Protein AF-A0A931F599-F1 (afdb_monomer)

Sequence (50 aa):
MARLHDVVVDCRHPASLARFWAAALDGYAVAPYDDWVVLTDPEGNEFCVA

Radius of gyration: 10.62 Å; Cα contacts (8 Å, |Δi|>4): 80; chains: 1; bounding box: 23×18×31 Å

Structure (mmCIF, N/CA/C/O backbone):
data_AF-A0A931F599-F1
#
_entry.id   AF-A0A931F599-F1
#
loop_
_atom_site.group_PDB
_atom_site.id
_atom_site.type_symbol
_atom_site.label_atom_id
_atom_site.label_alt_id
_atom_site.label_comp_id
_atom_site.label_asym_id
_atom_site.label_entity_id
_atom_site.label_seq_id
_atom_site.pdbx_PDB_ins_code
_atom_site.Cartn_x
_atom_site.Cartn_y
_atom_site.Cartn_z
_atom_site.occupancy
_atom_site.B_iso_or_equiv
_atom_site.auth_seq_id
_atom_site.auth_comp_id
_atom_site.auth_asym_id
_atom_site.auth_atom_id
_atom_site.pdbx_PDB_model_num
ATOM 1 N N . MET A 1 1 ? -4.950 10.310 22.734 1.00 69.25 1 MET A N 1
ATOM 2 C CA . MET A 1 1 ? -4.980 8.923 22.222 1.00 69.25 1 MET A CA 1
ATOM 3 C C . MET A 1 1 ? -4.135 8.907 20.958 1.00 69.25 1 MET A C 1
ATOM 5 O O . MET A 1 1 ? -4.280 9.839 20.180 1.00 69.25 1 MET A O 1
ATOM 9 N N . ALA A 1 2 ? -3.207 7.965 20.799 1.00 82.31 2 ALA A N 1
ATOM 10 C CA . ALA A 1 2 ? -2.357 7.900 19.606 1.00 82.31 2 ALA A CA 1
ATOM 11 C C . ALA A 1 2 ? -3.065 7.109 18.493 1.00 82.31 2 ALA A C 1
ATOM 13 O O . ALA A 1 2 ? -3.735 6.121 18.792 1.00 82.31 2 ALA A O 1
ATOM 14 N N . ARG A 1 3 ? -2.921 7.546 17.236 1.00 87.94 3 ARG A N 1
ATOM 15 C CA . ARG A 1 3 ? -3.405 6.857 16.030 1.00 87.94 3 ARG A CA 1
ATOM 16 C C . ARG A 1 3 ? -2.211 6.603 15.114 1.00 87.94 3 ARG A C 1
ATOM 18 O O . ARG A 1 3 ? -1.358 7.477 14.979 1.00 87.94 3 ARG A O 1
ATOM 25 N N . LEU A 1 4 ? -2.162 5.418 14.516 1.00 88.44 4 LEU A N 1
ATOM 26 C CA . LEU A 1 4 ? -1.197 5.088 13.473 1.00 88.44 4 LEU A CA 1
ATOM 27 C C . LEU A 1 4 ? -1.678 5.697 12.153 1.00 88.44 4 LEU A C 1
ATOM 29 O O . LEU A 1 4 ? -2.834 5.490 11.788 1.00 88.44 4 LEU A O 1
ATOM 33 N N . HIS A 1 5 ? -0.818 6.471 11.499 1.00 90.75 5 HIS A N 1
ATOM 34 C CA . HIS A 1 5 ? -1.161 7.180 10.264 1.00 90.75 5 HIS A CA 1
ATOM 35 C C . HIS A 1 5 ? -0.473 6.594 9.029 1.00 90.75 5 HIS A C 1
ATOM 37 O O . HIS A 1 5 ? -1.074 6.578 7.962 1.00 90.75 5 HIS A O 1
ATOM 43 N N . ASP A 1 6 ? 0.750 6.086 9.194 1.00 91.44 6 ASP A N 1
ATOM 44 C CA . ASP A 1 6 ? 1.535 5.487 8.118 1.00 91.44 6 ASP A CA 1
ATOM 4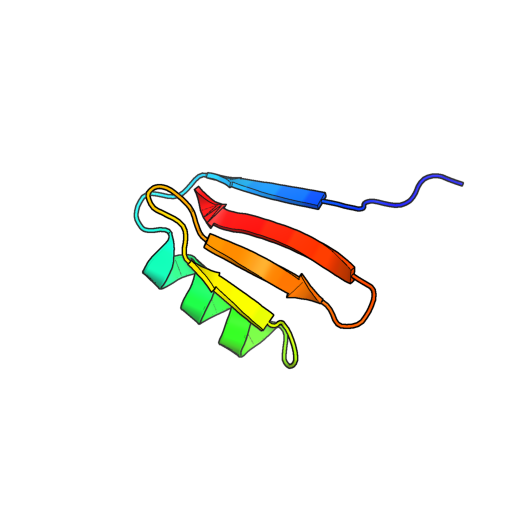5 C C . ASP A 1 6 ? 2.282 4.243 8.623 1.00 91.44 6 ASP A C 1
ATOM 47 O O . ASP A 1 6 ? 2.659 4.155 9.801 1.00 91.44 6 ASP A O 1
ATOM 51 N N . VAL A 1 7 ? 2.462 3.276 7.727 1.00 92.44 7 VAL A N 1
ATOM 52 C CA . VAL A 1 7 ? 3.215 2.039 7.929 1.00 92.44 7 VAL A CA 1
ATOM 53 C C . VAL A 1 7 ? 4.059 1.772 6.692 1.00 92.44 7 VAL A C 1
ATOM 55 O O . VAL A 1 7 ? 3.525 1.655 5.595 1.00 92.44 7 VAL A O 1
ATOM 58 N N . VAL A 1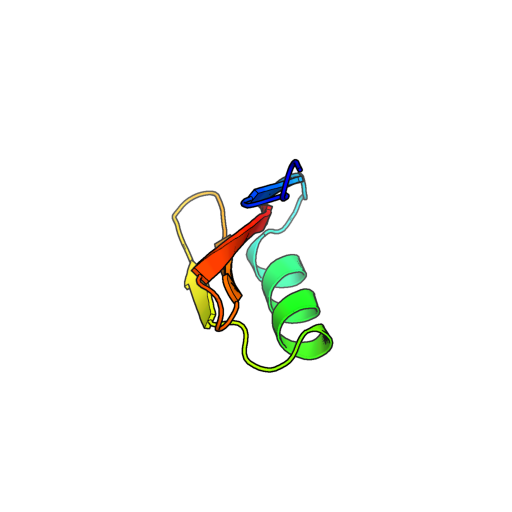 8 ? 5.363 1.566 6.888 1.00 94.19 8 VAL A N 1
ATOM 59 C CA . VAL A 1 8 ? 6.285 1.158 5.821 1.00 94.19 8 VAL A CA 1
ATOM 60 C C . VAL A 1 8 ? 6.689 -0.298 6.018 1.00 94.19 8 VAL A C 1
ATOM 62 O O . VAL A 1 8 ? 7.104 -0.693 7.111 1.00 94.19 8 VAL A O 1
ATOM 65 N N . VAL A 1 9 ? 6.568 -1.100 4.963 1.00 94.12 9 VAL A N 1
ATOM 66 C CA . VAL A 1 9 ? 6.965 -2.509 4.947 1.00 94.12 9 VAL A CA 1
ATOM 67 C C . VAL A 1 9 ? 8.031 -2.733 3.882 1.00 94.12 9 VAL A C 1
ATOM 69 O O . VAL A 1 9 ? 7.743 -2.659 2.690 1.00 94.12 9 VAL A O 1
ATOM 72 N N . ASP A 1 10 ? 9.239 -3.080 4.321 1.00 95.69 10 ASP A N 1
ATOM 73 C CA . ASP A 1 10 ? 10.330 -3.459 3.421 1.00 95.69 10 ASP A CA 1
ATOM 74 C C . ASP A 1 10 ? 10.064 -4.821 2.766 1.00 95.69 10 ASP A C 1
ATOM 76 O O . ASP A 1 10 ? 9.674 -5.805 3.410 1.00 95.69 10 ASP A O 1
ATOM 80 N N . CYS A 1 11 ? 10.319 -4.908 1.467 1.00 94.50 11 CYS A N 1
ATOM 81 C CA . CYS A 1 11 ? 10.109 -6.090 0.660 1.00 94.50 11 CYS A CA 1
ATOM 82 C C . CYS A 1 11 ? 11.063 -6.133 -0.543 1.00 94.50 11 CYS A C 1
ATOM 84 O O . CYS A 1 11 ? 11.738 -5.182 -0.904 1.00 94.50 11 CYS A O 1
ATOM 86 N N . ARG A 1 12 ? 11.154 -7.295 -1.195 1.00 92.62 12 ARG A N 1
ATOM 87 C CA . ARG A 1 12 ? 12.009 -7.450 -2.388 1.00 92.62 12 ARG A CA 1
ATOM 88 C C . ARG A 1 12 ? 11.338 -6.955 -3.675 1.00 92.62 12 ARG A C 1
ATOM 90 O O . ARG A 1 12 ? 12.020 -6.678 -4.657 1.00 92.62 12 ARG A O 1
ATOM 97 N N . HIS A 1 13 ? 10.006 -6.948 -3.705 1.00 92.81 13 HIS A N 1
ATOM 98 C CA . HIS A 1 13 ? 9.216 -6.681 -4.907 1.00 92.81 13 HIS A CA 1
ATOM 99 C C . HIS A 1 13 ? 7.975 -5.837 -4.564 1.00 92.81 13 HIS A C 1
ATOM 101 O O . HIS A 1 13 ? 6.883 -6.404 -4.421 1.00 92.81 13 HIS A O 1
ATOM 107 N N . PRO A 1 14 ? 8.119 -4.499 -4.487 1.00 93.88 14 PRO A N 1
ATOM 108 C CA . PRO A 1 14 ? 7.053 -3.573 -4.088 1.00 93.88 14 PRO A CA 1
ATOM 109 C C . PRO A 1 14 ? 5.758 -3.747 -4.879 1.00 93.88 14 PRO A C 1
ATOM 111 O O . PRO A 1 14 ? 4.680 -3.896 -4.309 1.00 93.88 14 PRO A O 1
ATOM 114 N N . ALA A 1 15 ? 5.857 -3.856 -6.207 1.00 91.12 15 ALA A N 1
ATOM 115 C CA . ALA A 1 15 ? 4.690 -4.016 -7.073 1.00 91.12 15 ALA A CA 1
ATOM 116 C C . ALA A 1 15 ? 3.884 -5.296 -6.782 1.00 91.12 15 ALA A C 1
ATOM 118 O O . ALA A 1 15 ? 2.655 -5.293 -6.866 1.00 91.12 15 ALA A O 1
ATOM 119 N N . SER A 1 16 ? 4.557 -6.400 -6.449 1.00 93.25 16 SER A N 1
ATOM 120 C CA . SER A 1 16 ? 3.887 -7.667 -6.136 1.0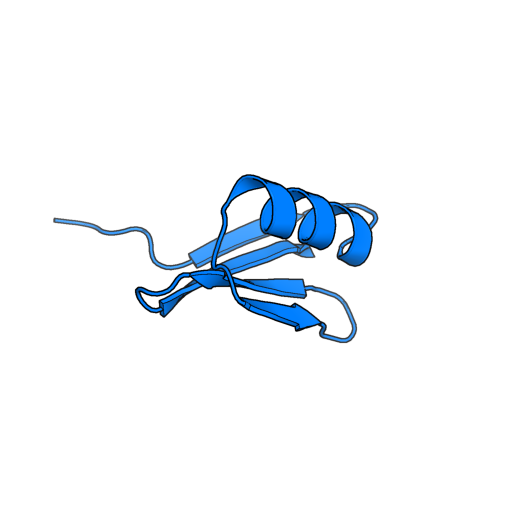0 93.25 16 SER A CA 1
ATOM 121 C C . SER A 1 16 ? 3.203 -7.608 -4.773 1.00 93.25 16 SER A C 1
ATOM 123 O O . SER A 1 16 ? 2.058 -8.043 -4.651 1.00 93.25 16 SER A O 1
ATOM 125 N N . LEU A 1 17 ? 3.878 -7.040 -3.767 1.00 94.56 17 LEU A N 1
ATOM 126 C CA . LEU A 1 17 ? 3.319 -6.904 -2.424 1.00 94.56 17 LEU A CA 1
ATOM 127 C C . LEU A 1 17 ? 2.145 -5.915 -2.402 1.00 94.56 17 LEU A C 1
ATOM 129 O O . LEU A 1 17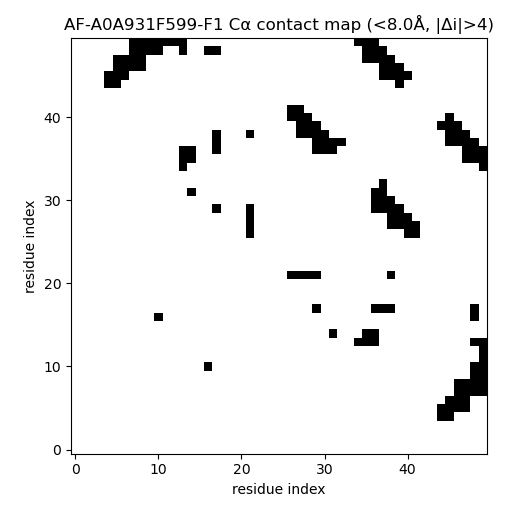 ? 1.114 -6.203 -1.801 1.00 94.56 17 LEU A O 1
ATOM 133 N N . ALA A 1 18 ? 2.247 -4.804 -3.132 1.00 93.62 18 ALA A N 1
ATOM 134 C CA . ALA A 1 18 ? 1.161 -3.842 -3.267 1.00 93.62 18 ALA A CA 1
ATOM 135 C C . ALA A 1 18 ? -0.088 -4.457 -3.906 1.00 93.62 18 ALA A C 1
ATOM 137 O O . ALA A 1 18 ? -1.193 -4.249 -3.418 1.00 93.62 18 ALA A O 1
ATOM 138 N N . ARG A 1 19 ? 0.062 -5.266 -4.965 1.00 90.88 19 ARG A N 1
ATOM 139 C CA . ARG A 1 19 ? -1.079 -5.964 -5.584 1.00 90.88 19 ARG A CA 1
ATOM 140 C C . ARG A 1 19 ? -1.759 -6.934 -4.626 1.00 90.88 19 ARG A C 1
ATOM 142 O O . ARG A 1 19 ? -2.981 -7.036 -4.648 1.00 90.88 19 ARG A O 1
ATOM 149 N N . PHE A 1 20 ? -0.980 -7.636 -3.803 1.00 93.38 20 PHE A N 1
ATOM 150 C CA . PHE A 1 20 ? -1.527 -8.510 -2.769 1.00 93.38 20 PHE A CA 1
ATOM 151 C C . PHE A 1 20 ? -2.385 -7.715 -1.777 1.00 93.38 20 PHE A C 1
ATOM 153 O O . PHE A 1 20 ? -3.540 -8.067 -1.554 1.00 93.38 20 PHE A O 1
ATOM 160 N N . TRP A 1 21 ? -1.858 -6.613 -1.240 1.00 92.88 21 TRP A N 1
ATOM 161 C CA . TRP A 1 21 ? -2.588 -5.802 -0.265 1.00 92.88 21 TRP A CA 1
ATOM 162 C C . TRP A 1 21 ? -3.794 -5.082 -0.862 1.00 92.88 21 TRP A C 1
ATOM 164 O O . TRP A 1 21 ? -4.845 -5.056 -0.233 1.00 92.88 21 TRP A O 1
ATOM 174 N N . ALA A 1 22 ? -3.692 -4.589 -2.095 1.00 90.94 22 ALA A N 1
ATOM 175 C CA . ALA A 1 22 ? -4.817 -3.983 -2.799 1.00 90.94 22 ALA A CA 1
ATOM 176 C C . ALA A 1 22 ? -5.989 -4.961 -2.978 1.00 90.94 22 ALA A C 1
ATOM 178 O O . ALA A 1 22 ? -7.142 -4.558 -2.881 1.00 90.94 22 ALA A O 1
ATOM 179 N N . ALA A 1 23 ? -5.694 -6.247 -3.205 1.00 90.62 23 ALA A N 1
ATOM 180 C CA . ALA A 1 23 ? -6.706 -7.296 -3.296 1.00 90.62 23 ALA A CA 1
ATOM 181 C C . ALA A 1 23 ? -7.246 -7.747 -1.926 1.00 90.62 23 ALA A C 1
ATOM 183 O O . ALA A 1 23 ? -8.343 -8.288 -1.859 1.00 90.62 23 ALA A O 1
ATOM 184 N N . ALA A 1 24 ? -6.475 -7.576 -0.849 1.00 92.44 24 ALA A N 1
ATOM 185 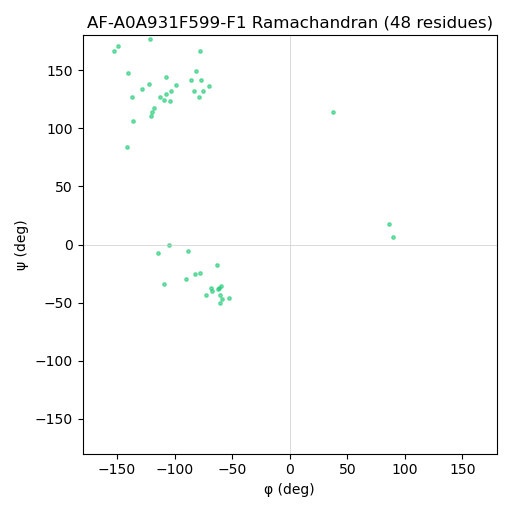C CA . ALA A 1 24 ? -6.850 -8.016 0.495 1.00 92.44 24 ALA A CA 1
ATOM 186 C C . ALA A 1 24 ? -7.609 -6.953 1.306 1.00 92.44 24 ALA A C 1
ATOM 188 O O . ALA A 1 24 ? -8.385 -7.313 2.188 1.00 92.44 24 ALA A O 1
ATOM 189 N N . LEU A 1 25 ? -7.346 -5.665 1.058 1.00 87.88 25 LEU A N 1
ATOM 190 C CA . LEU A 1 25 ? -7.810 -4.555 1.897 1.00 87.88 25 LEU A CA 1
ATOM 191 C C . LEU A 1 25 ? -8.967 -3.743 1.305 1.00 87.88 25 LEU A C 1
ATOM 193 O O . LEU A 1 25 ? -9.395 -2.816 1.975 1.00 87.88 25 LEU A O 1
ATOM 197 N N . ASP A 1 26 ? -9.450 -4.080 0.102 1.00 85.31 26 ASP A N 1
ATOM 198 C CA . ASP A 1 26 ? -10.607 -3.498 -0.606 1.00 85.31 26 ASP A CA 1
ATOM 199 C C . ASP A 1 26 ? -10.811 -1.972 -0.460 1.00 85.31 26 ASP A C 1
ATOM 201 O O . ASP A 1 26 ? -11.193 -1.440 0.578 1.00 85.31 26 ASP A O 1
ATOM 205 N N . GLY A 1 27 ? -10.666 -1.235 -1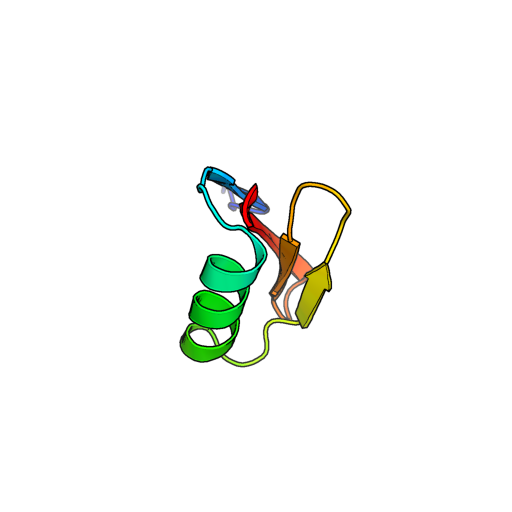.564 1.00 83.62 27 GLY A N 1
ATOM 206 C CA . GLY A 1 27 ? -10.903 0.217 -1.581 1.00 83.62 27 GLY A CA 1
ATOM 207 C C . GLY A 1 27 ? -9.675 1.069 -1.254 1.00 83.62 27 GLY A C 1
ATOM 208 O O . GLY A 1 27 ? -9.787 2.291 -1.197 1.00 83.62 27 GLY A O 1
ATOM 209 N N . TYR A 1 28 ? -8.502 0.446 -1.115 1.00 92.06 28 TYR A N 1
ATOM 210 C CA . TYR A 1 28 ? -7.226 1.157 -1.097 1.00 92.06 28 TYR A CA 1
ATOM 211 C C . TYR A 1 28 ? -6.830 1.594 -2.513 1.00 92.06 28 TYR A C 1
ATOM 213 O O . TYR A 1 28 ? -6.840 0.796 -3.456 1.00 92.06 28 TYR A O 1
ATOM 221 N N . ALA A 1 29 ? -6.437 2.857 -2.660 1.00 91.00 29 ALA A N 1
ATOM 222 C CA . ALA A 1 29 ? -5.862 3.381 -3.892 1.00 91.00 29 ALA A CA 1
ATOM 223 C C . ALA A 1 29 ? -4.364 3.056 -3.952 1.00 91.00 29 ALA A C 1
ATOM 225 O O . ALA A 1 29 ? -3.647 3.298 -2.988 1.00 91.00 29 ALA A O 1
ATOM 226 N N . VAL A 1 30 ? -3.887 2.525 -5.081 1.00 92.25 30 VAL A N 1
ATOM 227 C CA . VAL A 1 30 ? -2.475 2.152 -5.269 1.00 92.25 30 VAL A CA 1
ATOM 228 C C . VAL A 1 30 ? -1.769 3.185 -6.142 1.00 92.25 30 VAL A C 1
ATOM 230 O O . VAL A 1 30 ? -2.165 3.394 -7.290 1.00 92.25 30 VAL A O 1
ATOM 233 N N . ALA A 1 31 ? -0.692 3.774 -5.627 1.00 91.12 31 ALA A N 1
ATOM 234 C CA . ALA A 1 31 ? 0.157 4.730 -6.327 1.00 91.12 31 ALA A CA 1
ATOM 235 C C . ALA A 1 31 ? 1.606 4.205 -6.409 1.00 91.12 31 ALA A C 1
ATOM 237 O O . ALA A 1 31 ? 2.281 4.099 -5.382 1.00 91.12 31 ALA A O 1
ATOM 238 N N . PRO A 1 32 ? 2.099 3.836 -7.606 1.00 88.50 32 PRO A N 1
ATOM 239 C CA . PRO A 1 32 ? 3.489 3.431 -7.783 1.00 88.50 32 PRO A CA 1
ATOM 240 C C . PRO A 1 32 ? 4.436 4.642 -7.802 1.00 88.50 32 PRO A C 1
ATOM 242 O O . PRO A 1 32 ? 4.128 5.662 -8.419 1.00 88.50 32 PRO A O 1
ATOM 245 N N . TYR A 1 33 ? 5.604 4.479 -7.185 1.00 86.25 33 TYR A N 1
ATOM 246 C CA . TYR A 1 33 ? 6.771 5.360 -7.273 1.00 86.25 33 TYR A CA 1
ATOM 247 C C . TYR A 1 33 ? 7.975 4.564 -7.799 1.00 86.25 33 TYR A C 1
ATOM 249 O O . TYR A 1 33 ? 7.864 3.360 -8.037 1.00 86.25 33 TYR A O 1
ATOM 257 N N . ASP A 1 34 ? 9.112 5.234 -8.001 1.00 83.56 34 ASP A N 1
ATOM 258 C CA . ASP A 1 34 ? 10.303 4.613 -8.596 1.00 83.56 34 ASP A CA 1
ATOM 259 C C . ASP A 1 34 ? 10.802 3.407 -7.776 1.00 83.56 34 ASP A C 1
ATOM 261 O O . ASP A 1 34 ? 11.007 2.333 -8.340 1.00 83.56 34 ASP A O 1
ATOM 265 N N . ASP A 1 35 ? 10.903 3.554 -6.449 1.00 87.62 35 ASP A N 1
ATOM 266 C CA . ASP A 1 35 ? 11.475 2.530 -5.558 1.00 87.62 35 ASP A CA 1
ATOM 267 C C . ASP A 1 35 ? 10.466 1.909 -4.571 1.00 87.62 35 ASP A C 1
ATOM 269 O O . ASP A 1 35 ? 10.788 0.940 -3.893 1.00 87.62 35 ASP A O 1
ATOM 273 N N . TRP A 1 36 ? 9.236 2.423 -4.482 1.00 91.88 36 TRP A N 1
ATOM 274 C CA . TRP A 1 36 ? 8.210 1.930 -3.553 1.00 91.88 36 TRP A CA 1
ATOM 275 C C . TRP A 1 36 ? 6.796 2.103 -4.111 1.00 91.88 36 TRP A C 1
ATOM 277 O O . TRP A 1 36 ? 6.573 2.749 -5.134 1.00 91.88 36 TRP A O 1
ATOM 287 N N . VAL A 1 37 ?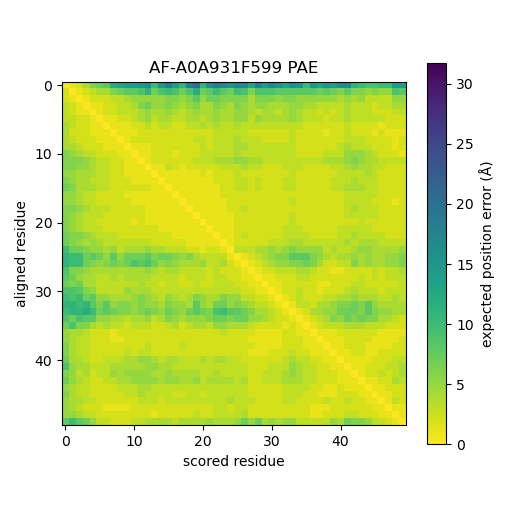 5.802 1.528 -3.440 1.00 94.88 37 VAL A N 1
ATOM 288 C CA . VAL A 1 37 ? 4.383 1.688 -3.778 1.00 94.88 37 VAL A CA 1
ATOM 289 C C . VAL A 1 37 ? 3.610 2.112 -2.539 1.00 94.88 37 VAL A C 1
ATOM 291 O O . VAL A 1 37 ? 3.780 1.525 -1.475 1.00 94.88 37 VAL A O 1
ATOM 294 N N . VAL A 1 38 ? 2.743 3.110 -2.683 1.00 95.00 38 VAL A N 1
ATOM 295 C CA . VAL A 1 38 ? 1.876 3.599 -1.606 1.00 95.00 38 VAL A CA 1
ATOM 296 C C . VAL A 1 38 ? 0.464 3.069 -1.825 1.00 95.00 38 VAL A C 1
ATOM 298 O O . VAL A 1 38 ? -0.067 3.136 -2.936 1.00 95.00 38 VAL A O 1
ATOM 301 N N . LEU A 1 39 ? -0.138 2.527 -0.771 1.00 94.31 39 LEU A N 1
ATOM 302 C CA . LEU A 1 39 ? -1.553 2.208 -0.697 1.00 94.31 39 LEU A CA 1
ATOM 303 C C . LEU A 1 39 ? -2.228 3.190 0.263 1.00 94.31 39 LEU A C 1
ATOM 305 O O . LEU A 1 39 ? -1.822 3.296 1.416 1.00 94.31 39 LEU A O 1
ATOM 309 N N . THR A 1 40 ? -3.263 3.883 -0.202 1.00 95.12 40 THR A N 1
ATOM 310 C CA . THR A 1 40 ? -3.998 4.870 0.600 1.00 95.12 40 THR A CA 1
ATOM 311 C C . THR A 1 40 ? -5.405 4.373 0.877 1.00 95.12 40 THR A C 1
ATOM 313 O O . THR A 1 40 ? -6.130 4.025 -0.059 1.00 95.12 40 THR A O 1
ATOM 316 N N . ASP A 1 41 ? -5.795 4.348 2.147 1.00 91.75 41 ASP A N 1
ATOM 317 C CA . ASP A 1 41 ? -7.149 3.971 2.548 1.00 91.75 41 ASP A CA 1
ATOM 318 C C . ASP A 1 41 ? -8.161 5.121 2.333 1.00 91.75 41 ASP A C 1
ATOM 320 O O . ASP A 1 41 ? -7.771 6.274 2.121 1.00 91.75 41 ASP A O 1
ATOM 324 N N . PRO A 1 42 ? -9.478 4.853 2.398 1.00 90.31 42 PRO A N 1
ATOM 325 C CA . PRO A 1 42 ? -10.497 5.896 2.253 1.00 90.31 42 PRO A CA 1
ATOM 326 C C . PRO A 1 42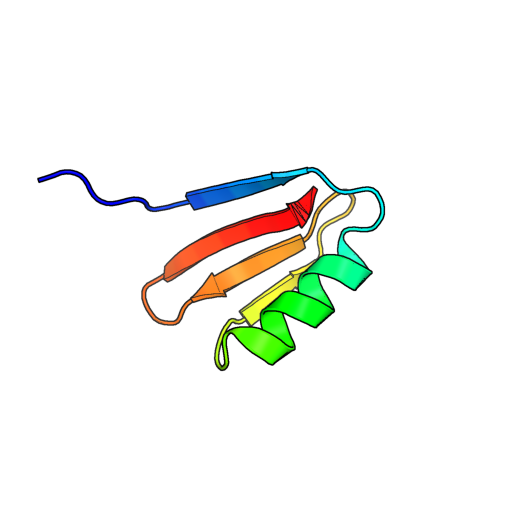 ? -10.473 6.986 3.339 1.00 90.31 42 PRO A C 1
ATOM 328 O O . PRO A 1 42 ? -11.071 8.046 3.155 1.00 90.31 42 PRO A O 1
ATOM 331 N N . GLU A 1 43 ? -9.828 6.733 4.477 1.00 90.88 43 GLU A N 1
ATOM 332 C CA . GLU A 1 43 ? -9.660 7.689 5.574 1.00 90.88 43 GLU A CA 1
ATOM 333 C C . GLU A 1 43 ? -8.399 8.560 5.410 1.00 90.88 43 GLU A C 1
ATOM 335 O O . GLU A 1 43 ? -8.204 9.499 6.186 1.00 90.88 43 GLU A O 1
ATOM 340 N N . GLY A 1 44 ? -7.569 8.279 4.401 1.00 90.31 44 GLY A N 1
ATOM 341 C CA . GLY A 1 44 ? -6.328 8.981 4.100 1.00 90.31 44 GLY A CA 1
ATOM 342 C C . GLY A 1 44 ? -5.099 8.470 4.85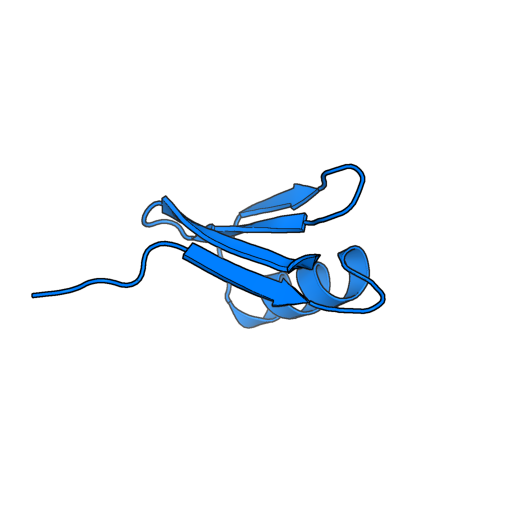7 1.00 90.31 44 GLY A C 1
ATOM 343 O O . GLY A 1 44 ? -4.122 9.209 4.938 1.00 90.31 44 GLY A O 1
ATOM 344 N N . ASN A 1 45 ? -5.125 7.263 5.432 1.00 91.94 45 ASN A N 1
ATOM 345 C CA . ASN A 1 45 ? -3.919 6.641 5.993 1.00 91.94 45 ASN A CA 1
ATOM 346 C C . ASN A 1 45 ? -3.093 5.976 4.893 1.00 91.94 45 ASN A C 1
ATOM 348 O O . ASN A 1 45 ? -3.635 5.469 3.905 1.00 91.94 45 ASN A O 1
ATOM 352 N N . GLU A 1 46 ? -1.782 5.950 5.101 1.00 92.62 46 GLU A N 1
ATOM 353 C CA . GLU A 1 46 ? -0.818 5.455 4.126 1.00 92.62 46 GLU A CA 1
ATOM 354 C C . GLU A 1 46 ? -0.237 4.104 4.553 1.00 92.62 46 GLU A C 1
ATOM 356 O O . GLU A 1 46 ? -0.060 3.788 5.732 1.00 92.62 46 GLU A O 1
ATOM 361 N N . PHE A 1 47 ? 0.008 3.261 3.559 1.00 92.06 47 PHE A N 1
ATOM 362 C CA . PHE A 1 47 ? 0.698 1.996 3.708 1.00 92.06 47 PHE A CA 1
ATOM 363 C C . PHE A 1 47 ? 1.697 1.870 2.564 1.00 92.06 47 PHE A C 1
ATOM 365 O O . PHE A 1 47 ? 1.324 1.647 1.412 1.00 92.06 47 PHE A O 1
ATOM 372 N N . CYS A 1 48 ? 2.973 2.038 2.874 1.00 93.38 48 CYS A N 1
ATOM 373 C CA . CYS A 1 48 ? 4.050 2.040 1.899 1.00 93.38 48 CYS A CA 1
ATOM 374 C C . CYS A 1 48 ? 4.737 0.673 1.855 1.00 93.38 48 CYS A C 1
ATOM 376 O O . CYS A 1 48 ? 5.039 0.077 2.889 1.00 93.38 48 CYS A O 1
ATOM 378 N N . VAL A 1 49 ? 5.034 0.183 0.655 1.00 93.50 49 VAL A N 1
ATOM 379 C CA . VAL A 1 49 ? 5.886 -0.993 0.444 1.00 93.50 49 VAL A CA 1
ATOM 380 C C . VAL A 1 49 ? 7.115 -0.582 -0.351 1.00 93.50 49 VAL A C 1
ATOM 382 O O . VAL A 1 49 ? 6.973 -0.121 -1.481 1.00 93.50 49 VAL A O 1
ATOM 385 N N . ALA A 1 50 ? 8.296 -0.722 0.246 1.00 90.06 50 ALA A N 1
ATOM 386 C CA . ALA A 1 50 ? 9.592 -0.354 -0.337 1.00 90.06 50 ALA A CA 1
ATOM 387 C C . ALA A 1 50 ? 10.468 -1.591 -0.557 1.00 90.06 50 ALA A C 1
ATOM 389 O O . ALA A 1 50 ? 10.165 -2.628 0.075 1.00 90.06 50 ALA A O 1
#

InterPro domains:
  IPR029068 Glyoxalase/Bleomycin resistance protein/Dihydroxybiphenyl dioxygenase [G3DSA:3.10.180.10] (27-50)
  IPR041581 Glyoxalase-like domain, group 6 [PF18029] (6-34)

pLDDT: mean 90.82, std 4.34, range [69.25, 95.69]

Solvent-accessible surface area (backbone atoms only — not comparable to full-atom values): 2986 Å² total; per-residue (Å²): 137,91,77,90,54,68,49,80,43,85,55,97,49,25,74,62,54,49,53,52,47,44,72,72,62,66,74,41,48,80,46,82,54,96,76,31,27,39,34,32,42,89,87,69,38,44,39,34,25,49

Foldseek 3Di:
DDDQQEEEAEDDDQVVVQVVCCVVVDQWDWDDDDPWIWTAHPVGGIYIYD

Organism: NCBI:txid1187855

Secondary structure (DSSP, 8-state):
-----EEEE--S-HHHHHHHHHHHHSS-EEEE-SS-EEEE-TTS-EEEE-

Nearest PDB structures (foldseek):
  6a4x-assembly1_A-2  TM=7.569E-01  e=1.430E-02  Streptomyces curacoi
  2kjz-assembly1_B  TM=7.244E-01  e=2.007E-02  Agrobacterium fabrum str. C58
  6a52-assembly1_A  TM=7.540E-01  e=5.548E-02  Rhodococcus phenolicus
  7wb2-assembly1_B-2  TM=7.555E-01  e=3.021E-01  Streptomyces chartreusis
  2p7q-assembly4_B  TM=5.325E-01  e=1.343E+00  Listeria monocytogenes EGD-e

Mean predicted aligned error: 3.24 Å